Protein AF-A0A397SU07-F1 (afdb_monomer_lite)

Foldseek 3Di:
DDDPDQDADPDADEVVVVVVLLVDDQVVVQVSQWDQDPVVRDIDGHQKYFYAPDPDPDPPDDGPDIAGSVLDDNQWGFWWWWKADPPPRDIDIASQKTARNVCVSVVPFQQRDDVVRIDGDDDDPDPDRPMGTHGIDHQDDDPDPDWDAPRRHQQADDDRTRDDDDDSPD

pLDDT: mean 71.87, std 16.87, range [30.41, 93.38]

Radius of gyration: 17.63 Å; chains: 1; bounding box: 43×36×50 Å

Secondary structure (DSSP, 8-state):
---S-----SS---HHHHHHHHHS-HHHHHHHTEEEETTTTEEEEP-EEEE-SS--SSTTPPPSEEEEGGGEETTEEEEEEEEEETTT--EEEEEEEEEEHHHHHTT--GGGPPTTSEEEPPPTT---S-EEEEEEEEPPPPSSSS---GGG-TT--SSSS----SSTT-

Organism: NCBI:txid658196

Sequence (170 aa):
MAMPNEWRSDDEYTQELFKHYLEKTPQEQIKFFTKHCEECNENCLISSFHLYSQQPKSLDESPTIEIICHLVWNKYYRVFGDWICNNCFKKWPSSYTWIKLQKFIDKVSGKNLKQGDFCMQSYNTCKNSNNRILKYKPLEEAESDTHHKRDLCKKCLHGEICHRTGNYYG

Structure (mmCIF, N/CA/C/O backbone):
data_AF-A0A397SU07-F1
#
_entry.id   AF-A0A397SU07-F1
#
loop_
_atom_site.group_PDB
_atom_site.id
_atom_site.type_symbol
_atom_site.label_atom_id
_atom_site.label_alt_id
_atom_site.label_comp_id
_atom_site.label_asym_id
_atom_site.label_entity_id
_atom_site.label_seq_id
_atom_site.pdbx_PDB_ins_code
_atom_site.Cartn_x
_atom_site.Cartn_y
_atom_site.Cartn_z
_atom_site.occupancy
_atom_site.B_iso_or_equiv
_atom_site.auth_seq_id
_atom_site.auth_comp_id
_atom_site.auth_asym_id
_atom_site.auth_atom_id
_atom_site.pdbx_PDB_model_num
ATOM 1 N N . MET A 1 1 ? -23.425 21.147 6.448 1.00 31.22 1 MET A N 1
ATOM 2 C CA . MET A 1 1 ? -24.082 19.876 6.076 1.00 31.22 1 MET A CA 1
ATOM 3 C C . MET A 1 1 ? -23.094 18.773 6.399 1.00 31.22 1 MET A C 1
ATOM 5 O O . MET A 1 1 ? -21.977 18.841 5.906 1.00 31.22 1 MET A O 1
ATOM 9 N N . ALA A 1 2 ? -23.448 17.887 7.330 1.00 30.41 2 ALA A N 1
ATOM 10 C CA . ALA A 1 2 ? -22.566 16.845 7.852 1.00 30.41 2 ALA A CA 1
ATOM 11 C C . ALA A 1 2 ? -22.339 15.748 6.799 1.00 30.41 2 ALA A C 1
ATOM 13 O O . ALA A 1 2 ? -23.276 15.362 6.100 1.00 30.41 2 ALA A O 1
ATOM 14 N N . MET A 1 3 ? -21.089 15.306 6.656 1.00 35.78 3 MET A N 1
ATOM 15 C CA . MET A 1 3 ? -20.683 14.246 5.732 1.00 35.78 3 MET A CA 1
ATOM 16 C C . MET A 1 3 ? -21.148 12.889 6.280 1.00 35.78 3 MET A C 1
ATOM 18 O O . MET A 1 3 ? -20.862 12.604 7.442 1.00 35.78 3 MET A O 1
ATOM 22 N N . PRO A 1 4 ? -21.855 12.053 5.501 1.00 43.69 4 PRO A N 1
ATOM 23 C CA . PRO A 1 4 ? -22.300 10.763 5.994 1.00 43.69 4 PRO A CA 1
ATOM 24 C C . PRO A 1 4 ? -21.115 9.786 6.019 1.00 43.69 4 PRO A C 1
ATOM 26 O O . PRO A 1 4 ? -20.575 9.417 4.978 1.00 43.69 4 PRO A O 1
ATOM 29 N N . ASN A 1 5 ? -20.768 9.363 7.234 1.00 45.28 5 ASN A N 1
ATOM 30 C CA . ASN A 1 5 ? -20.108 8.098 7.569 1.00 45.28 5 ASN A CA 1
ATOM 31 C C . ASN A 1 5 ? -18.584 7.992 7.374 1.00 45.28 5 ASN A C 1
ATOM 33 O O . ASN A 1 5 ? -18.081 6.922 7.036 1.00 45.28 5 ASN A O 1
ATOM 37 N N . GLU A 1 6 ? -17.819 9.044 7.671 1.00 40.12 6 GLU A N 1
ATOM 38 C CA . GLU A 1 6 ? -16.418 8.846 8.076 1.00 40.12 6 GLU A CA 1
ATOM 39 C C . GLU A 1 6 ? -16.372 8.566 9.581 1.00 40.12 6 GLU A C 1
ATOM 41 O O . GLU A 1 6 ? -16.524 9.469 10.399 1.00 40.12 6 GLU A O 1
ATOM 46 N N . TRP A 1 7 ? -16.187 7.296 9.943 1.00 44.81 7 TRP A N 1
ATOM 47 C CA . TRP A 1 7 ? -16.062 6.861 11.332 1.00 44.81 7 TRP A CA 1
ATOM 48 C C . TRP A 1 7 ? -14.614 6.485 11.639 1.00 44.81 7 TRP A C 1
ATOM 50 O O . TRP A 1 7 ? -14.044 5.572 11.037 1.00 44.81 7 TRP A O 1
ATOM 60 N N . ARG A 1 8 ? -14.009 7.195 12.595 1.00 46.41 8 ARG A N 1
ATOM 61 C CA . ARG A 1 8 ? -12.704 6.838 13.157 1.00 46.41 8 ARG A CA 1
ATOM 62 C C . ARG A 1 8 ? -12.918 5.630 14.067 1.00 46.41 8 ARG A C 1
ATOM 64 O O . ARG A 1 8 ? -13.698 5.710 15.007 1.00 46.41 8 ARG A O 1
ATOM 71 N N . SER A 1 9 ? -12.260 4.508 13.779 1.00 51.47 9 SER A N 1
ATOM 72 C CA . SER A 1 9 ? -12.285 3.383 14.717 1.00 51.47 9 SER A CA 1
ATOM 73 C C . SER A 1 9 ? -11.527 3.771 15.985 1.00 51.47 9 SER A C 1
ATOM 75 O O . SER A 1 9 ? -10.380 4.210 15.896 1.00 51.47 9 SER A O 1
ATOM 77 N N . ASP A 1 10 ? -12.150 3.562 17.144 1.00 54.59 10 ASP A N 1
ATOM 78 C CA . ASP A 1 10 ? -11.486 3.638 18.453 1.00 54.59 10 ASP A CA 1
ATOM 79 C C . ASP A 1 10 ? -10.489 2.488 18.685 1.00 54.59 10 ASP A C 1
ATOM 81 O O . ASP A 1 10 ? -9.735 2.502 19.656 1.00 54.59 10 ASP A O 1
ATOM 85 N N . ASP A 1 11 ? -10.465 1.487 17.796 1.00 61.69 11 ASP A N 1
ATOM 86 C CA . ASP A 1 11 ? -9.567 0.344 17.927 1.00 61.69 11 ASP A CA 1
ATOM 87 C C . ASP A 1 11 ? -8.164 0.719 17.434 1.00 61.69 11 ASP A C 1
ATOM 89 O O . ASP A 1 11 ? -7.973 1.151 16.291 1.00 61.69 11 ASP A O 1
ATOM 93 N N . GLU A 1 12 ? -7.158 0.502 18.281 1.00 62.91 12 GLU A N 1
ATOM 94 C CA . GLU A 1 12 ? -5.759 0.656 17.893 1.00 62.91 12 GLU A CA 1
ATOM 95 C C . GLU A 1 12 ? -5.368 -0.433 16.886 1.00 62.91 12 GLU A C 1
ATOM 97 O O . GLU A 1 12 ? -5.223 -1.607 17.229 1.00 62.91 12 GLU A O 1
ATOM 102 N N . TYR A 1 13 ? -5.134 -0.049 15.631 1.00 66.19 13 TYR A N 1
ATOM 103 C CA . TYR A 1 13 ? -4.500 -0.934 14.658 1.00 66.19 13 TYR A CA 1
ATOM 104 C C . TYR A 1 13 ? -2.989 -0.953 14.906 1.00 66.19 13 TYR A C 1
ATOM 106 O O . TYR A 1 13 ? -2.265 -0.012 14.587 1.00 66.19 13 TYR A O 1
ATOM 114 N N . THR A 1 14 ? -2.497 -2.044 15.488 1.00 70.50 14 THR A N 1
ATOM 115 C CA . THR A 1 14 ? -1.068 -2.253 15.744 1.00 70.50 14 THR A CA 1
ATOM 116 C C . THR A 1 14 ? -0.392 -2.997 14.592 1.00 70.50 14 THR A C 1
ATOM 118 O O . THR A 1 14 ? -1.030 -3.686 13.788 1.00 70.50 14 THR A O 1
ATOM 121 N N . GLN A 1 15 ? 0.942 -2.928 14.531 1.00 69.62 15 GLN A N 1
ATOM 122 C CA . GLN A 1 15 ? 1.720 -3.763 13.607 1.00 69.62 15 GLN A CA 1
ATOM 123 C C . GLN A 1 15 ? 1.512 -5.270 13.853 1.00 69.62 15 GLN A C 1
ATOM 125 O O . GLN A 1 15 ? 1.655 -6.071 12.931 1.00 69.62 15 GLN A O 1
ATOM 130 N N . GLU A 1 16 ? 1.165 -5.680 15.074 1.00 72.94 16 GLU A N 1
ATOM 131 C CA . GLU A 1 16 ? 0.925 -7.084 15.432 1.00 72.94 16 GLU A CA 1
ATOM 132 C C . GLU A 1 16 ? -0.419 -7.591 14.906 1.00 72.94 16 GLU A C 1
ATOM 134 O O . GLU A 1 16 ? -0.470 -8.646 14.272 1.00 72.94 16 GLU A O 1
ATOM 13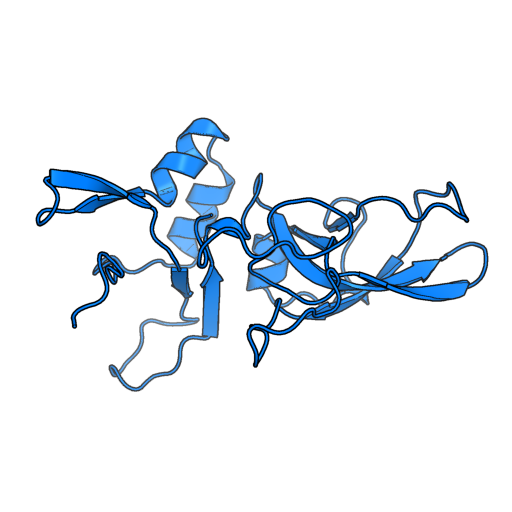9 N N . LEU A 1 17 ? -1.489 -6.798 15.050 1.00 74.06 17 LEU A N 1
ATOM 140 C CA . LEU A 1 17 ? -2.781 -7.078 14.411 1.00 74.06 17 LEU A CA 1
ATOM 141 C C . LEU A 1 17 ? -2.630 -7.232 12.898 1.00 74.06 17 LEU A C 1
ATOM 143 O O . LEU A 1 17 ? -3.301 -8.050 12.265 1.00 74.06 17 LEU A O 1
ATOM 147 N N . PHE A 1 18 ? -1.695 -6.482 12.325 1.00 75.81 18 PHE A N 1
ATOM 148 C CA . PHE A 1 18 ? -1.386 -6.575 10.917 1.00 75.81 18 PHE A CA 1
ATOM 149 C C . PHE A 1 18 ? -0.713 -7.883 10.508 1.00 75.81 18 PHE A C 1
ATOM 151 O O . PHE A 1 18 ? -1.049 -8.450 9.469 1.00 75.81 18 PHE A O 1
ATOM 158 N N . LYS A 1 19 ? 0.201 -8.406 11.330 1.00 76.31 19 LYS A N 1
ATOM 159 C CA . LYS A 1 19 ? 0.790 -9.732 11.097 1.00 76.31 19 LYS A CA 1
ATOM 160 C C . LYS A 1 19 ? -0.300 -10.802 11.065 1.00 76.31 19 LYS A C 1
ATOM 162 O O . LYS A 1 19 ? -0.340 -11.581 10.118 1.00 76.31 19 LYS A O 1
ATOM 167 N N . HIS A 1 20 ? -1.252 -10.748 11.998 1.00 77.81 20 HIS A N 1
ATOM 168 C CA . HIS A 1 20 ? -2.415 -11.637 11.985 1.00 77.81 20 HIS A CA 1
ATOM 16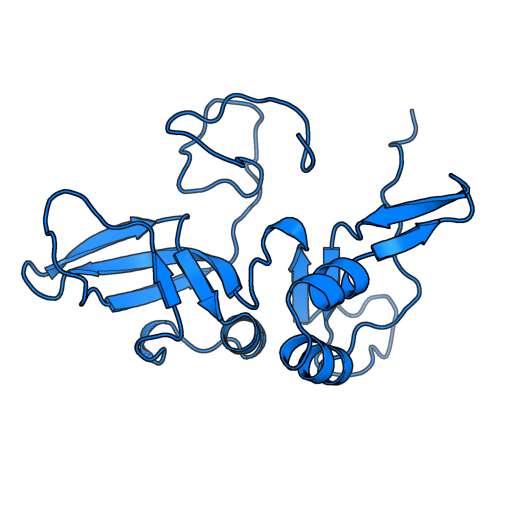9 C C . HIS A 1 20 ? -3.298 -11.447 10.745 1.00 77.81 20 HIS A C 1
ATOM 171 O O . HIS A 1 20 ? -3.757 -12.424 10.158 1.00 77.81 20 HIS A O 1
ATOM 177 N N . TYR A 1 21 ? -3.519 -10.211 10.290 1.00 80.88 21 TYR A N 1
ATOM 178 C CA . TYR A 1 21 ? -4.208 -9.953 9.020 1.00 80.88 21 TYR A CA 1
ATOM 179 C C . TYR A 1 21 ? -3.516 -10.638 7.832 1.00 80.88 21 TYR A C 1
ATOM 181 O O . TYR A 1 21 ? -4.177 -11.223 6.971 1.00 80.88 21 TYR A O 1
ATOM 189 N N . LEU A 1 22 ? -2.182 -10.620 7.792 1.00 76.69 22 LEU A N 1
ATOM 190 C CA . LEU A 1 22 ? -1.406 -11.245 6.722 1.00 76.69 22 LEU A CA 1
ATOM 191 C C . LEU A 1 22 ? -1.465 -12.778 6.743 1.00 76.69 22 LEU A C 1
ATOM 193 O O . LEU A 1 22 ? -1.057 -13.394 5.759 1.00 76.69 22 LEU A O 1
ATOM 197 N N . GLU A 1 23 ? -1.993 -13.405 7.790 1.00 81.50 23 GLU A N 1
ATOM 198 C CA . GLU A 1 23 ? -2.200 -14.858 7.881 1.00 81.50 23 GLU A CA 1
ATOM 199 C C . GLU A 1 23 ? -3.606 -15.277 7.416 1.00 81.50 23 GLU A C 1
ATOM 201 O O . GLU A 1 23 ? -3.799 -16.407 6.973 1.00 81.50 23 GLU A O 1
ATOM 206 N N . LYS A 1 24 ? -4.567 -14.346 7.408 1.00 78.81 24 LYS A N 1
ATOM 207 C CA . LYS A 1 24 ? -5.982 -14.590 7.087 1.00 78.81 24 LYS A CA 1
ATOM 208 C C . LYS A 1 24 ? -6.246 -14.918 5.611 1.00 78.81 24 LYS A C 1
ATOM 210 O O . LYS A 1 24 ? -5.515 -14.487 4.704 1.00 78.81 24 LYS A O 1
ATOM 215 N N . THR A 1 25 ? -7.344 -15.636 5.363 1.00 77.88 25 THR A N 1
ATOM 216 C CA . THR A 1 25 ? -7.908 -15.896 4.025 1.00 77.88 25 THR A CA 1
ATOM 217 C C . THR A 1 25 ? -8.486 -14.616 3.397 1.00 77.88 25 THR A C 1
ATOM 219 O O . THR A 1 25 ? -8.799 -13.668 4.118 1.00 77.88 25 THR A O 1
ATOM 222 N N . PRO A 1 26 ? -8.688 -14.548 2.064 1.00 70.88 26 PRO A N 1
ATOM 223 C CA . PRO A 1 26 ? -9.281 -13.367 1.423 1.00 70.88 26 PRO A CA 1
ATOM 224 C C . PRO A 1 26 ? -10.654 -12.962 1.990 1.00 70.88 26 PRO A C 1
ATOM 226 O O . PRO A 1 26 ? -10.938 -11.777 2.124 1.00 70.88 26 PRO A O 1
ATOM 229 N N . GLN A 1 27 ? -11.492 -13.931 2.374 1.00 70.25 27 GLN A N 1
ATOM 230 C CA . GLN A 1 27 ? -12.807 -13.669 2.976 1.00 70.25 27 GLN A CA 1
ATOM 231 C C . GLN A 1 27 ? -12.686 -13.054 4.380 1.00 70.25 27 GLN A C 1
ATOM 233 O O . GLN A 1 27 ? -13.451 -12.165 4.748 1.00 70.25 27 GLN A O 1
ATOM 238 N N . GLU A 1 28 ? -11.704 -13.492 5.165 1.00 74.38 28 GLU A N 1
ATOM 239 C CA . GLU A 1 28 ? -11.428 -12.961 6.504 1.00 74.38 28 GLU A CA 1
ATOM 240 C C . GLU A 1 28 ? -10.720 -11.599 6.473 1.00 74.38 28 GLU A C 1
ATOM 242 O O . GLU A 1 28 ? -10.868 -10.807 7.402 1.00 74.38 28 GLU A O 1
ATOM 247 N N . GLN A 1 29 ? -9.978 -11.301 5.405 1.00 72.31 29 GLN A N 1
ATOM 248 C CA . GLN A 1 29 ? -9.355 -9.992 5.189 1.00 72.31 29 GLN A CA 1
ATOM 249 C C . GLN A 1 29 ? -10.395 -8.891 4.969 1.00 72.31 29 GLN A C 1
ATOM 251 O O . GLN A 1 29 ? -10.222 -7.792 5.482 1.00 72.31 29 GLN A O 1
ATOM 256 N N . ILE A 1 30 ? -11.498 -9.184 4.273 1.00 68.94 30 ILE A N 1
ATOM 257 C CA . ILE A 1 30 ? -12.604 -8.223 4.104 1.00 68.94 30 ILE A CA 1
ATOM 258 C C . ILE A 1 30 ? -13.200 -7.862 5.471 1.00 68.94 30 ILE A C 1
ATOM 260 O O . ILE A 1 30 ? -13.394 -6.688 5.782 1.00 68.94 30 ILE A O 1
ATOM 264 N N . LYS A 1 31 ? -13.399 -8.867 6.334 1.00 76.69 31 LYS A N 1
ATOM 265 C CA . LYS A 1 31 ? -13.895 -8.661 7.703 1.00 76.69 31 LYS A CA 1
ATOM 266 C C . LYS A 1 31 ? -12.943 -7.827 8.565 1.00 76.69 31 LYS A C 1
ATOM 268 O O . LYS A 1 31 ? -13.403 -7.174 9.487 1.00 76.69 31 LYS A O 1
ATOM 273 N N . PHE A 1 32 ? -11.638 -7.830 8.280 1.00 78.06 32 PHE A N 1
ATOM 274 C CA . PHE A 1 32 ? -10.655 -7.054 9.046 1.00 78.06 32 PHE A CA 1
ATOM 275 C C . PHE A 1 32 ? -10.841 -5.534 8.901 1.00 78.06 32 PHE A C 1
ATOM 277 O O . PHE A 1 32 ? -10.574 -4.799 9.849 1.00 78.06 32 PHE A O 1
ATOM 284 N N . PHE A 1 33 ? -11.316 -5.072 7.740 1.00 77.06 33 PHE A N 1
ATOM 285 C CA . PHE A 1 33 ? -11.595 -3.655 7.475 1.00 77.06 33 PHE A CA 1
ATOM 286 C C . PHE A 1 33 ? -13.069 -3.298 7.659 1.00 77.06 33 PHE A C 1
ATOM 288 O O . PHE A 1 33 ? -13.515 -2.286 7.134 1.00 77.06 33 PHE A O 1
ATOM 295 N N . THR A 1 34 ? -13.841 -4.132 8.351 1.00 79.44 34 THR A N 1
ATOM 296 C CA . THR A 1 34 ? -15.265 -3.895 8.571 1.00 79.44 34 THR A CA 1
ATOM 297 C C . THR A 1 34 ? -15.525 -3.773 10.067 1.00 79.44 34 THR A C 1
ATOM 299 O O . THR A 1 34 ? -15.101 -4.641 10.828 1.00 79.44 34 THR A O 1
ATOM 302 N N . LYS A 1 35 ? -16.231 -2.723 10.490 1.00 81.06 35 LYS A N 1
ATOM 303 C CA . LYS A 1 35 ? -16.658 -2.518 11.879 1.00 81.06 35 LYS A CA 1
ATOM 304 C C . LYS A 1 35 ? -18.163 -2.284 11.923 1.00 81.06 35 LYS A C 1
ATOM 306 O O . LYS A 1 35 ? -18.722 -1.666 11.019 1.00 81.06 35 LYS A O 1
ATOM 311 N N . HIS A 1 36 ? -18.816 -2.788 12.963 1.00 82.12 36 HIS A N 1
ATOM 312 C CA . HIS A 1 36 ? -20.214 -2.460 13.205 1.00 82.12 36 HIS A CA 1
ATOM 313 C C . HIS A 1 36 ? -20.328 -0.983 13.596 1.00 82.12 36 HIS A C 1
ATOM 315 O O . HIS A 1 36 ? -19.597 -0.518 14.469 1.00 82.12 36 HIS A O 1
ATOM 321 N N . CYS A 1 37 ? -21.212 -0.251 12.929 1.00 80.56 37 CYS A N 1
ATOM 322 C CA . CYS A 1 37 ? -21.495 1.147 13.208 1.00 80.56 37 CYS A CA 1
ATOM 323 C C . CYS A 1 37 ? -22.843 1.243 13.923 1.00 80.56 37 CYS A C 1
ATOM 325 O O . CYS A 1 37 ? -23.873 0.856 13.371 1.00 80.56 37 CYS A O 1
ATOM 327 N N . GLU A 1 38 ? -22.830 1.772 15.146 1.00 81.25 38 GLU A N 1
ATOM 3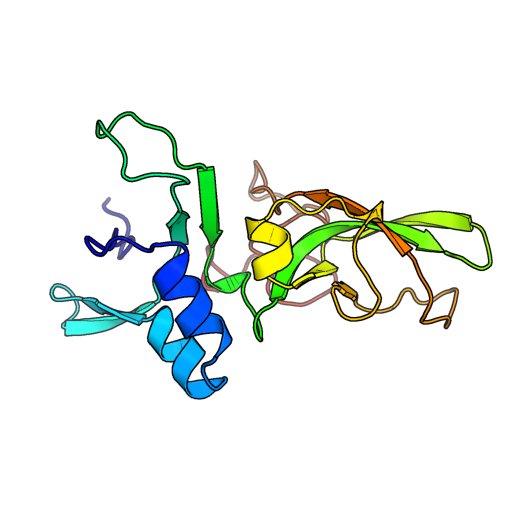28 C CA . GLU A 1 38 ? -24.040 1.908 15.963 1.00 81.25 38 GLU A CA 1
ATOM 329 C C . GLU A 1 38 ? -25.028 2.932 15.381 1.00 81.25 38 GLU A C 1
ATOM 331 O O . GLU A 1 38 ? -26.233 2.784 15.562 1.00 81.25 38 GLU A O 1
ATOM 336 N N . GLU A 1 39 ? -24.550 3.937 14.635 1.00 81.00 39 GLU A N 1
ATOM 337 C CA . GLU A 1 39 ? -25.417 4.961 14.032 1.00 81.00 39 GLU A CA 1
ATOM 338 C C . GLU A 1 39 ? -26.291 4.414 12.905 1.00 81.00 39 GLU A C 1
ATOM 340 O O . GLU A 1 39 ? -27.484 4.711 12.845 1.00 81.00 39 GLU A O 1
ATOM 345 N N . CYS A 1 40 ? -25.709 3.633 11.991 1.00 82.75 40 CYS A N 1
ATOM 346 C CA . CYS A 1 40 ? -26.449 3.062 10.866 1.00 82.75 40 CYS A CA 1
ATOM 347 C C . CYS A 1 40 ? -26.930 1.628 11.125 1.00 82.75 40 CYS A C 1
ATOM 349 O O . CYS A 1 40 ? -27.672 1.092 10.307 1.00 82.75 40 CYS A O 1
ATOM 351 N N . ASN A 1 41 ? -26.548 1.021 12.256 1.00 80.50 41 ASN A N 1
ATOM 352 C CA . ASN A 1 41 ? -26.854 -0.362 12.627 1.00 80.50 41 ASN A CA 1
ATOM 353 C C . ASN A 1 41 ? -26.421 -1.391 11.559 1.00 80.50 41 ASN A C 1
ATOM 355 O O . ASN A 1 41 ? -27.021 -2.456 11.401 1.00 80.50 41 ASN A O 1
ATOM 359 N N . GLU A 1 42 ? -25.355 -1.077 10.823 1.00 83.25 42 GLU A N 1
ATOM 360 C CA . GLU A 1 42 ? -24.793 -1.914 9.767 1.00 83.25 42 GLU A CA 1
ATOM 361 C C . GLU A 1 42 ? -23.287 -2.120 9.960 1.00 83.25 42 GLU A C 1
ATOM 363 O O . GLU A 1 42 ? -22.631 -1.515 10.807 1.00 83.25 42 GLU A O 1
ATOM 368 N N . ASN A 1 43 ? -22.724 -3.033 9.174 1.00 80.94 43 ASN A N 1
ATOM 369 C CA . ASN A 1 43 ? -21.288 -3.248 9.098 1.00 80.94 43 ASN A CA 1
ATOM 370 C C . ASN A 1 43 ? -20.688 -2.292 8.060 1.00 80.94 43 ASN A C 1
ATOM 372 O O . ASN A 1 43 ? -20.874 -2.484 6.859 1.00 80.94 43 ASN A O 1
ATOM 376 N N . CYS A 1 44 ? -19.953 -1.283 8.520 1.00 77.44 44 CYS A N 1
ATOM 377 C CA . CYS A 1 44 ? -19.306 -0.295 7.667 1.00 77.44 44 CYS A CA 1
ATOM 378 C C . CYS A 1 44 ? -17.856 -0.670 7.371 1.00 77.44 44 CYS A C 1
ATOM 380 O O . CYS A 1 44 ? -17.129 -1.178 8.227 1.00 77.44 44 CYS A O 1
ATOM 382 N N . LEU A 1 45 ? -17.421 -0.369 6.149 1.00 74.12 45 LEU A N 1
ATOM 383 C CA . LEU A 1 45 ? -16.015 -0.439 5.777 1.00 74.12 45 LEU A CA 1
ATOM 384 C C . LEU A 1 45 ? -15.261 0.737 6.397 1.00 74.12 45 LEU A C 1
ATOM 386 O O . LEU A 1 45 ? -15.661 1.891 6.265 1.00 74.12 45 LEU A O 1
ATOM 390 N N . ILE A 1 46 ? -14.138 0.433 7.029 1.00 76.62 46 ILE A N 1
ATOM 391 C CA . ILE A 1 46 ? -13.181 1.424 7.500 1.00 76.62 46 ILE A CA 1
ATOM 392 C C . ILE A 1 46 ? -12.511 2.037 6.273 1.00 76.62 46 ILE A C 1
ATOM 394 O O . ILE A 1 46 ? -11.979 1.317 5.426 1.00 76.62 46 ILE A O 1
ATOM 398 N N . SER A 1 47 ? -12.525 3.365 6.186 1.00 73.69 47 SER A N 1
ATOM 399 C CA . SER A 1 47 ? -11.931 4.125 5.086 1.00 73.69 47 SER A CA 1
ATOM 400 C C . SER A 1 47 ? -10.405 4.025 5.103 1.00 73.69 47 SER A C 1
ATOM 402 O O . SER A 1 47 ? -9.780 3.585 4.133 1.00 73.69 47 SER A O 1
ATOM 404 N N . SER A 1 48 ? -9.820 4.369 6.245 1.00 80.12 48 SER A N 1
ATOM 405 C CA . SER A 1 48 ? -8.401 4.307 6.553 1.00 80.12 48 SER A CA 1
ATOM 406 C C . SER A 1 48 ? -8.169 4.085 8.044 1.00 80.12 48 SER A C 1
ATOM 408 O O . SER A 1 48 ? -9.067 4.235 8.873 1.00 80.12 48 SER A O 1
ATOM 410 N N . PHE A 1 49 ? -6.940 3.724 8.392 1.00 79.06 49 PHE A N 1
ATOM 411 C CA . PHE A 1 49 ? -6.477 3.719 9.773 1.00 79.06 49 PHE A CA 1
ATOM 412 C C . PHE A 1 49 ? -5.010 4.128 9.854 1.00 79.06 49 PHE A C 1
ATOM 414 O O . PHE A 1 49 ? -4.223 3.971 8.914 1.00 79.06 49 PHE A O 1
ATOM 421 N N . HIS A 1 50 ? -4.642 4.646 11.018 1.00 82.19 50 HIS A N 1
ATOM 422 C CA . HIS A 1 50 ? -3.297 5.097 11.324 1.00 82.19 50 HIS A CA 1
ATOM 423 C C . HIS A 1 50 ? -2.500 4.000 12.022 1.00 82.19 50 HIS A C 1
ATOM 425 O O . HIS A 1 50 ? -2.965 3.402 12.987 1.00 82.19 50 HIS A O 1
ATOM 431 N N . LEU A 1 51 ? -1.278 3.766 11.549 1.00 80.25 51 LEU A N 1
ATOM 432 C CA . LEU A 1 51 ? -0.304 2.908 12.208 1.00 80.25 51 LEU A CA 1
ATOM 433 C C . LEU A 1 51 ? 0.793 3.771 12.832 1.00 80.25 51 LEU A C 1
ATOM 435 O O . LEU A 1 51 ? 1.431 4.596 12.164 1.00 80.25 51 LEU A O 1
ATOM 439 N N . TYR A 1 52 ? 1.055 3.515 14.106 1.00 78.06 52 TYR A N 1
ATOM 440 C CA . TYR A 1 52 ? 2.138 4.128 14.858 1.00 78.06 52 TYR A CA 1
ATOM 441 C C . TYR A 1 52 ? 3.290 3.133 15.025 1.00 78.06 52 TYR A C 1
ATOM 443 O O . TYR A 1 52 ? 3.086 1.919 15.078 1.00 78.06 52 TYR A O 1
ATOM 451 N N . SER A 1 53 ? 4.522 3.636 15.062 1.00 71.62 53 SER A N 1
ATOM 452 C CA . SER A 1 53 ? 5.707 2.818 15.340 1.00 71.62 53 SER A CA 1
ATOM 453 C C . SER A 1 53 ? 5.791 2.404 16.813 1.00 71.62 53 SER A C 1
ATOM 455 O O . SER A 1 53 ? 6.365 1.362 17.123 1.00 71.62 53 SER A O 1
ATOM 457 N N . GLN A 1 54 ? 5.213 3.209 17.705 1.00 70.44 54 GLN A N 1
ATOM 458 C CA . GLN A 1 54 ? 5.068 2.983 19.143 1.00 70.44 54 GLN A CA 1
ATOM 459 C C . GLN A 1 54 ? 3.703 3.519 19.585 1.00 70.44 54 GLN A C 1
ATOM 461 O O . GLN A 1 54 ? 3.106 4.310 18.857 1.00 70.44 54 GLN A O 1
ATOM 466 N N . GLN A 1 55 ? 3.201 3.108 20.753 1.00 68.38 55 GLN A N 1
ATOM 467 C CA . GLN A 1 55 ? 1.982 3.717 21.293 1.00 68.38 55 GLN A CA 1
ATOM 468 C C . GLN A 1 55 ? 2.184 5.232 21.440 1.00 68.38 55 GLN A C 1
ATOM 470 O O . GLN A 1 55 ? 3.168 5.641 22.072 1.00 68.38 55 GLN A O 1
ATOM 475 N N . PRO A 1 56 ? 1.301 6.053 20.842 1.00 70.25 56 PRO A N 1
ATOM 476 C CA . PRO A 1 56 ? 1.462 7.493 20.862 1.00 70.25 56 PRO A CA 1
ATOM 477 C C . PRO A 1 56 ? 1.361 8.001 22.300 1.00 70.25 56 PRO A C 1
ATOM 479 O O . PRO A 1 56 ? 0.460 7.625 23.049 1.00 70.25 56 PRO A O 1
ATOM 482 N N . LYS A 1 57 ? 2.298 8.860 22.704 1.00 75.12 57 LYS A N 1
ATOM 483 C CA . LYS A 1 57 ? 2.325 9.414 24.072 1.00 75.12 57 LYS A CA 1
ATOM 484 C C . LYS A 1 57 ? 1.377 10.599 24.241 1.00 75.12 57 LYS A C 1
ATOM 486 O O . LYS A 1 57 ? 1.085 10.996 25.367 1.00 75.12 57 LYS A O 1
ATOM 491 N N . SER A 1 58 ? 0.919 11.172 23.133 1.00 74.56 58 SER A N 1
ATOM 492 C CA . SER A 1 58 ? -0.068 12.245 23.081 1.00 74.56 58 SER A CA 1
ATOM 493 C C . SER A 1 58 ? -0.913 12.138 21.810 1.00 74.56 58 SER A C 1
ATOM 495 O O . SER A 1 58 ? -0.509 11.519 20.827 1.00 74.56 58 SER A O 1
ATOM 497 N N . LEU A 1 59 ? -2.085 12.778 21.816 1.00 68.19 59 LEU A N 1
ATOM 498 C CA . LEU A 1 59 ? -2.978 12.842 20.651 1.00 68.19 59 LEU A CA 1
ATOM 499 C C . LEU A 1 59 ? -2.394 13.646 19.474 1.00 68.19 59 LEU A C 1
ATOM 501 O O . LEU A 1 59 ? -2.852 13.479 18.347 1.00 68.19 59 LEU A O 1
ATOM 505 N N . ASP A 1 60 ? -1.383 14.480 19.732 1.00 72.56 60 ASP A N 1
ATOM 506 C CA . ASP A 1 60 ? -0.700 15.301 18.724 1.00 72.56 60 ASP A CA 1
ATOM 507 C C . ASP A 1 60 ? 0.432 14.549 18.006 1.00 72.56 60 ASP A C 1
ATOM 509 O O . ASP A 1 60 ? 1.042 15.072 17.070 1.00 72.56 60 ASP A O 1
ATOM 513 N N . GLU A 1 61 ? 0.755 13.327 18.442 1.00 74.69 61 GLU A N 1
ATOM 514 C CA . GLU A 1 61 ? 1.784 12.526 17.795 1.00 74.69 61 GLU A CA 1
ATOM 515 C C . GLU A 1 61 ? 1.305 12.090 16.404 1.00 74.69 61 GLU A C 1
ATOM 517 O O . GLU A 1 61 ? 0.273 11.437 16.237 1.00 74.69 61 GLU A O 1
ATOM 522 N N . SER A 1 62 ? 2.056 12.479 15.374 1.00 73.94 62 SER A N 1
ATOM 523 C CA . SER A 1 62 ? 1.711 12.155 13.993 1.00 73.94 62 SER A CA 1
ATOM 524 C C . SER A 1 62 ? 1.898 10.657 13.714 1.00 73.94 62 SER A C 1
ATOM 526 O O . SER A 1 62 ? 2.935 10.095 14.088 1.00 73.94 62 SER A O 1
ATOM 528 N N . PRO A 1 63 ? 0.962 10.005 13.007 1.00 75.50 63 PRO A N 1
ATOM 529 C CA . PRO A 1 63 ? 1.079 8.593 12.679 1.00 75.50 63 PRO A CA 1
ATOM 530 C C . PRO A 1 63 ? 2.259 8.326 11.743 1.00 75.50 63 PRO A C 1
ATOM 532 O O . PRO A 1 63 ? 2.624 9.144 10.899 1.00 75.50 63 PRO A O 1
ATOM 535 N N . THR A 1 64 ? 2.861 7.141 11.862 1.00 82.25 64 THR A N 1
ATOM 536 C CA . THR A 1 64 ? 4.004 6.757 11.016 1.00 82.25 64 THR A CA 1
ATOM 537 C C . THR A 1 64 ? 3.580 6.497 9.574 1.00 82.25 64 THR A C 1
ATOM 539 O O . THR A 1 64 ? 4.374 6.708 8.645 1.00 82.25 64 THR A O 1
ATOM 542 N N . ILE A 1 65 ? 2.359 5.985 9.401 1.00 84.50 65 ILE A N 1
ATOM 543 C CA . ILE A 1 65 ? 1.745 5.694 8.111 1.00 84.50 65 ILE A CA 1
ATOM 544 C C . ILE A 1 65 ? 0.220 5.613 8.253 1.00 84.50 65 ILE A C 1
ATOM 546 O O . ILE A 1 65 ? -0.292 5.102 9.246 1.00 84.50 65 ILE A O 1
ATOM 550 N N . GLU A 1 66 ? -0.498 6.093 7.245 1.00 85.25 66 GLU A N 1
ATOM 551 C CA . GLU A 1 66 ? -1.931 5.856 7.073 1.00 85.25 66 GLU A CA 1
ATOM 552 C C . GLU A 1 66 ? -2.125 4.754 6.025 1.00 85.25 66 GLU A C 1
ATOM 554 O O . GLU A 1 66 ? -1.573 4.826 4.919 1.00 85.25 66 GLU A O 1
ATOM 559 N N . ILE A 1 67 ? -2.892 3.721 6.369 1.00 85.56 67 ILE A N 1
ATOM 560 C CA . ILE A 1 67 ? -3.290 2.667 5.437 1.00 85.56 67 ILE A CA 1
ATOM 561 C C . ILE A 1 67 ? -4.708 2.950 4.991 1.00 85.56 67 ILE A C 1
ATOM 563 O O . ILE A 1 67 ? -5.615 2.983 5.818 1.00 85.56 67 ILE A O 1
ATOM 567 N N . ILE A 1 68 ? -4.901 3.115 3.681 1.00 83.31 68 ILE A N 1
ATOM 568 C CA . ILE A 1 68 ? -6.234 3.363 3.144 1.00 83.31 68 ILE A CA 1
ATOM 569 C C . ILE A 1 68 ? -6.797 2.088 2.528 1.00 83.31 68 ILE A C 1
ATOM 571 O O . ILE A 1 68 ? -6.219 1.520 1.599 1.00 83.31 68 ILE A O 1
ATOM 575 N N . CYS A 1 69 ? -7.915 1.622 3.076 1.00 79.50 69 CYS A N 1
ATOM 576 C CA . CYS A 1 69 ? -8.347 0.234 2.978 1.00 79.50 69 CYS A CA 1
ATOM 577 C C . CYS A 1 69 ? -8.642 -0.209 1.545 1.00 79.50 69 CYS A C 1
ATOM 579 O O . CYS A 1 69 ? -8.215 -1.291 1.158 1.00 79.50 69 CYS A O 1
ATOM 581 N N . HIS A 1 70 ? -9.273 0.614 0.699 1.00 76.25 70 HIS A N 1
ATOM 582 C CA . HIS A 1 70 ? -9.538 0.180 -0.685 1.00 76.25 70 HIS A CA 1
ATOM 583 C C . HIS A 1 70 ? -8.299 0.103 -1.577 1.00 76.25 70 HIS A C 1
ATOM 585 O O . HIS A 1 70 ? -8.362 -0.450 -2.674 1.00 76.25 70 HIS A O 1
ATOM 591 N N . LEU A 1 71 ? -7.167 0.672 -1.150 1.00 82.81 71 LEU A N 1
ATOM 592 C CA . LEU A 1 71 ? -5.896 0.462 -1.842 1.00 82.81 71 LEU A CA 1
ATOM 593 C C . LEU A 1 71 ? -5.260 -0.877 -1.469 1.00 82.81 71 LEU A C 1
ATOM 595 O O . LEU A 1 71 ? -4.234 -1.238 -2.047 1.00 82.81 71 LEU A O 1
ATOM 599 N N . VAL A 1 72 ? -5.837 -1.604 -0.511 1.00 83.75 72 VAL A N 1
ATOM 600 C CA . VAL A 1 72 ? -5.408 -2.940 -0.127 1.00 83.75 72 VAL A CA 1
ATOM 601 C C . VAL A 1 72 ? -6.145 -3.978 -0.971 1.00 83.75 72 VAL A C 1
ATOM 603 O O . VAL A 1 72 ? -7.369 -4.046 -0.982 1.00 83.75 72 VAL A O 1
ATOM 606 N N . TRP A 1 73 ? -5.393 -4.845 -1.643 1.00 82.00 73 TRP A N 1
ATOM 607 C CA . TRP A 1 73 ? -5.930 -5.997 -2.364 1.00 82.00 73 TRP A CA 1
ATOM 608 C C . TRP A 1 73 ? -5.020 -7.207 -2.177 1.00 82.00 73 TRP A C 1
ATOM 610 O O . TRP A 1 73 ? -3.834 -7.150 -2.494 1.00 82.00 73 TRP A O 1
ATOM 620 N N . ASN A 1 74 ? -5.562 -8.314 -1.661 1.00 82.50 74 ASN A N 1
ATOM 621 C CA . ASN A 1 74 ? -4.850 -9.588 -1.496 1.00 82.50 74 ASN A CA 1
ATOM 622 C C . ASN A 1 74 ? -3.464 -9.452 -0.822 1.00 82.50 74 ASN A C 1
ATOM 624 O O . ASN A 1 74 ? -2.466 -9.980 -1.309 1.00 82.50 74 ASN A O 1
ATOM 628 N N . LYS A 1 75 ? -3.388 -8.711 0.293 1.00 86.44 75 LYS A N 1
ATOM 629 C CA . LYS A 1 75 ? -2.132 -8.395 1.017 1.00 86.44 75 LYS A CA 1
ATOM 630 C C . LYS A 1 75 ? -1.128 -7.529 0.232 1.00 86.44 75 LYS A C 1
ATOM 632 O O . LYS A 1 75 ? 0.026 -7.405 0.646 1.00 86.44 75 LYS A O 1
ATOM 637 N N . TYR A 1 76 ? -1.547 -6.897 -0.860 1.00 88.88 76 TYR A N 1
ATOM 638 C CA . TYR A 1 76 ? -0.804 -5.847 -1.554 1.00 88.88 76 TYR A CA 1
ATOM 639 C C . TYR A 1 76 ? -1.442 -4.485 -1.306 1.00 88.88 76 TYR A C 1
ATOM 641 O O . TYR A 1 76 ? -2.637 -4.388 -1.057 1.00 88.88 76 TYR A O 1
ATOM 649 N N . TYR A 1 77 ? -0.631 -3.441 -1.400 1.00 89.88 77 TYR A N 1
ATOM 650 C CA . TYR A 1 77 ? -1.027 -2.047 -1.342 1.00 89.88 77 TYR A CA 1
ATOM 651 C C . TYR A 1 77 ? -0.734 -1.371 -2.673 1.00 89.88 77 TYR A C 1
ATOM 653 O O . TYR A 1 77 ? 0.362 -1.527 -3.225 1.00 89.88 77 TYR A O 1
ATOM 661 N N . ARG A 1 78 ? -1.701 -0.615 -3.186 1.00 88.69 78 ARG A N 1
ATOM 662 C CA . ARG A 1 78 ? -1.555 0.140 -4.428 1.00 88.69 78 ARG A CA 1
ATOM 663 C C . ARG A 1 78 ? -0.748 1.416 -4.195 1.00 88.69 78 ARG A C 1
ATOM 665 O O . ARG A 1 78 ? -1.043 2.201 -3.298 1.00 88.69 78 ARG A O 1
ATOM 672 N N . VAL A 1 79 ? 0.261 1.637 -5.029 1.00 87.88 79 VAL A N 1
ATOM 673 C CA . VAL A 1 79 ? 1.206 2.757 -4.925 1.00 87.88 79 VAL A CA 1
ATOM 674 C C . VAL A 1 79 ? 1.530 3.338 -6.298 1.00 87.88 79 VAL A C 1
ATOM 676 O O . VAL A 1 79 ? 1.262 2.731 -7.337 1.00 87.88 79 VAL A O 1
ATOM 679 N N . PHE A 1 80 ? 2.183 4.496 -6.298 1.00 86.56 80 PHE A N 1
ATOM 680 C CA . PHE A 1 80 ? 2.894 4.997 -7.464 1.00 86.56 80 PHE A CA 1
ATOM 681 C C . PHE A 1 80 ? 4.308 4.419 -7.499 1.00 86.56 80 PHE A C 1
ATOM 683 O O . PHE A 1 80 ? 5.054 4.571 -6.534 1.00 86.56 80 PHE A O 1
ATOM 690 N N . GLY A 1 81 ? 4.691 3.768 -8.594 1.00 88.06 81 GLY A N 1
ATOM 691 C CA . GLY A 1 81 ? 6.013 3.175 -8.788 1.00 88.06 81 GLY A CA 1
ATOM 692 C C . GLY A 1 81 ? 6.737 3.757 -9.996 1.00 88.06 81 GLY A C 1
ATOM 693 O O . GLY A 1 81 ? 6.133 3.956 -11.046 1.00 88.06 81 GLY A O 1
ATOM 694 N N . ASP A 1 82 ? 8.044 3.965 -9.863 1.00 89.31 82 ASP A N 1
ATOM 695 C CA . ASP A 1 82 ? 8.938 4.237 -10.985 1.00 89.31 82 ASP A CA 1
ATOM 696 C C . ASP A 1 82 ? 9.660 2.962 -11.388 1.00 89.31 82 ASP A C 1
ATOM 698 O O . ASP A 1 82 ? 10.338 2.323 -10.578 1.00 89.31 82 ASP A O 1
ATOM 702 N N . TRP A 1 83 ? 9.550 2.620 -12.661 1.00 87.38 83 TRP A N 1
ATOM 703 C CA . TRP A 1 83 ? 10.009 1.363 -13.218 1.00 87.38 83 TRP A CA 1
ATOM 704 C C . TRP A 1 83 ? 11.134 1.561 -14.217 1.00 87.38 83 TRP A C 1
ATOM 706 O O . TRP A 1 83 ? 11.305 2.635 -14.795 1.00 87.38 83 TRP A O 1
ATOM 716 N N . ILE A 1 84 ? 11.889 0.490 -14.437 1.00 87.69 84 ILE A N 1
ATOM 717 C CA . ILE A 1 84 ? 12.853 0.367 -15.520 1.00 87.69 84 ILE A CA 1
ATOM 718 C C . ILE A 1 84 ? 12.707 -0.993 -16.201 1.00 87.69 84 ILE A C 1
ATOM 720 O O . ILE A 1 84 ? 12.550 -2.032 -15.550 1.00 87.69 84 ILE A O 1
ATOM 724 N N . CYS A 1 85 ? 12.770 -0.987 -17.531 1.00 84.75 85 CYS A N 1
ATOM 725 C CA . CYS A 1 85 ? 12.765 -2.209 -18.319 1.00 84.75 85 CYS A CA 1
ATOM 726 C C . CYS A 1 85 ? 14.165 -2.804 -18.273 1.00 84.75 85 CYS A C 1
ATOM 728 O O . CYS A 1 85 ? 15.123 -2.128 -18.634 1.00 84.75 85 CYS A O 1
ATOM 730 N N . ASN A 1 86 ? 14.295 -4.075 -17.905 1.00 82.75 86 ASN A N 1
ATOM 731 C CA . ASN A 1 86 ? 15.607 -4.724 -17.911 1.00 82.75 86 ASN A CA 1
ATOM 732 C C . ASN A 1 86 ? 16.158 -4.979 -19.323 1.00 82.75 86 ASN A C 1
ATOM 734 O O . ASN A 1 86 ? 17.346 -5.238 -19.455 1.00 82.75 86 ASN A O 1
ATOM 738 N N . ASN A 1 87 ? 15.319 -4.921 -20.365 1.00 83.00 87 ASN A N 1
ATOM 739 C CA . ASN A 1 87 ? 15.757 -5.157 -21.742 1.00 83.00 87 ASN A CA 1
ATOM 740 C C . ASN A 1 87 ? 16.213 -3.863 -22.433 1.00 83.00 87 ASN A C 1
ATOM 742 O O . ASN A 1 87 ? 17.335 -3.762 -22.908 1.00 83.00 87 ASN A O 1
ATOM 746 N N . CYS A 1 88 ? 15.339 -2.852 -22.482 1.00 85.44 88 CYS A N 1
ATOM 747 C CA . CYS A 1 88 ? 15.613 -1.604 -23.203 1.00 85.44 88 CYS A CA 1
ATOM 748 C C . CYS A 1 88 ? 15.998 -0.428 -22.294 1.00 85.44 88 CYS A C 1
ATOM 750 O O . CYS A 1 88 ? 16.166 0.683 -22.789 1.00 85.44 88 CYS A O 1
ATOM 752 N N . PHE A 1 89 ? 16.080 -0.641 -20.974 1.00 85.94 89 PHE A N 1
ATOM 753 C CA . PHE A 1 89 ? 16.445 0.362 -19.961 1.00 85.94 89 PHE A CA 1
ATOM 754 C C . PHE A 1 89 ? 15.573 1.626 -19.927 1.00 85.94 89 PHE A C 1
ATOM 756 O O . PHE A 1 89 ? 15.869 2.574 -19.197 1.00 85.94 89 PHE A O 1
ATOM 763 N N . LYS A 1 90 ? 14.455 1.637 -20.663 1.00 85.44 90 LYS A N 1
ATOM 764 C CA . LYS A 1 90 ? 13.464 2.711 -20.602 1.00 85.44 90 LYS A CA 1
ATOM 765 C C . LYS A 1 90 ? 12.842 2.751 -19.215 1.00 85.44 90 LYS A C 1
ATOM 767 O O . LYS A 1 90 ? 12.515 1.707 -18.650 1.00 85.44 90 LYS A O 1
ATOM 772 N N . LYS A 1 91 ? 12.677 3.964 -18.694 1.00 88.12 91 LYS A N 1
ATOM 773 C CA . LYS A 1 91 ? 12.017 4.227 -17.416 1.00 88.12 91 LYS A CA 1
ATOM 774 C C . LYS A 1 91 ? 10.586 4.685 -17.656 1.00 88.12 91 LYS A C 1
ATOM 776 O O . LYS A 1 91 ? 10.349 5.421 -18.613 1.00 88.12 91 LYS A O 1
ATOM 781 N N . TRP A 1 92 ? 9.661 4.281 -16.795 1.00 82.62 92 TRP A N 1
ATOM 782 C CA . TRP A 1 92 ? 8.291 4.794 -16.817 1.00 82.62 92 TRP A CA 1
ATOM 783 C C . TRP A 1 92 ? 7.682 4.829 -15.409 1.00 82.62 92 TRP A C 1
ATOM 785 O O . TRP A 1 92 ? 7.996 3.968 -14.586 1.00 82.62 92 TRP A O 1
ATOM 795 N N . PRO A 1 93 ? 6.808 5.803 -15.133 1.00 82.62 93 PRO A N 1
ATOM 796 C CA . PRO A 1 93 ? 5.973 5.817 -13.936 1.00 82.62 93 PRO A CA 1
ATOM 797 C C . PRO A 1 93 ? 4.719 4.931 -14.079 1.00 82.62 93 PRO A C 1
ATOM 799 O O . PRO A 1 93 ? 4.258 4.692 -15.194 1.00 82.62 93 PRO A O 1
ATOM 802 N N . SER A 1 94 ? 4.132 4.475 -12.964 1.00 79.62 94 SER A N 1
ATOM 803 C CA . SER A 1 94 ? 2.845 3.748 -12.932 1.00 79.62 94 SER A CA 1
ATOM 804 C C . SER A 1 94 ? 2.139 3.805 -11.561 1.00 79.62 94 SER A C 1
ATOM 806 O O . SER A 1 94 ? 2.713 3.346 -10.570 1.00 79.62 94 SER A O 1
ATOM 808 N N . SER A 1 95 ? 0.869 4.251 -11.486 1.00 74.62 95 SER A N 1
ATOM 809 C CA . SER A 1 95 ? -0.001 4.063 -10.285 1.00 74.62 95 SER A CA 1
ATOM 810 C C . SER A 1 95 ? -0.655 2.691 -10.183 1.00 74.62 95 SER A C 1
ATOM 812 O O . SER A 1 95 ? -1.373 2.403 -9.221 1.00 74.62 95 SER A O 1
ATOM 814 N N . TYR A 1 96 ? -0.471 1.840 -11.184 1.00 77.31 96 TYR A N 1
ATOM 815 C CA . TYR A 1 96 ? -0.950 0.462 -11.153 1.00 77.31 96 TYR A CA 1
ATOM 816 C C . TYR A 1 96 ? 0.173 -0.463 -10.698 1.00 77.31 96 TYR A C 1
ATOM 818 O O . TYR A 1 96 ? 0.410 -1.522 -11.280 1.00 77.31 96 TYR A O 1
ATOM 826 N N . THR A 1 97 ? 0.869 -0.021 -9.650 1.00 86.12 97 THR A N 1
ATOM 827 C CA . THR A 1 97 ? 1.908 -0.766 -8.953 1.00 86.12 97 THR A CA 1
ATOM 828 C C . THR A 1 97 ? 1.340 -1.262 -7.633 1.00 86.12 97 THR A C 1
ATOM 830 O O . THR A 1 97 ? 0.794 -0.488 -6.852 1.00 86.12 97 THR A O 1
ATOM 833 N N . TRP A 1 98 ? 1.491 -2.551 -7.375 1.00 90.31 98 TRP A N 1
ATOM 834 C CA . TRP A 1 98 ? 1.059 -3.202 -6.148 1.00 90.31 98 TRP A CA 1
ATOM 835 C C . TRP A 1 98 ? 2.294 -3.696 -5.413 1.00 90.31 98 TRP A C 1
ATOM 837 O O . TRP A 1 98 ? 3.067 -4.460 -5.983 1.00 90.31 98 TRP A O 1
ATOM 847 N N . ILE A 1 99 ? 2.491 -3.269 -4.169 1.00 92.88 99 ILE A N 1
ATOM 848 C CA . ILE A 1 99 ? 3.605 -3.696 -3.307 1.00 92.88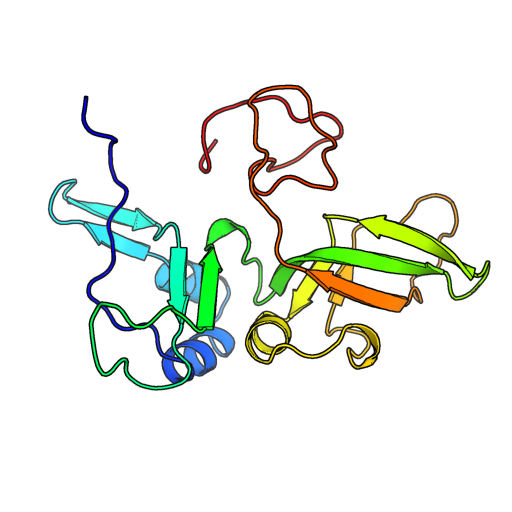 99 ILE A CA 1
ATOM 849 C C . ILE A 1 99 ? 3.039 -4.532 -2.177 1.00 92.88 99 ILE A C 1
ATOM 851 O O . ILE A 1 99 ? 2.000 -4.174 -1.633 1.00 92.88 99 ILE A O 1
ATOM 855 N N . LYS A 1 100 ? 3.702 -5.625 -1.787 1.00 92.44 100 LYS A N 1
ATOM 856 C CA . LYS A 1 100 ? 3.313 -6.370 -0.586 1.00 92.44 100 LYS A CA 1
ATOM 857 C C . LYS A 1 100 ? 3.166 -5.397 0.569 1.00 92.44 100 LYS A C 1
ATOM 859 O O . LYS A 1 100 ? 4.084 -4.653 0.901 1.00 92.44 100 LYS A O 1
ATOM 864 N N . LEU A 1 101 ? 2.010 -5.433 1.194 1.00 90.62 101 LEU A N 1
ATOM 865 C CA . LEU A 1 101 ? 1.594 -4.427 2.148 1.00 90.62 101 LEU A CA 1
ATOM 866 C C . LEU A 1 101 ? 2.514 -4.387 3.384 1.00 90.62 101 LEU A C 1
ATOM 868 O O . LEU A 1 101 ? 2.853 -3.307 3.854 1.00 90.62 101 LEU A O 1
ATOM 872 N N . GLN A 1 102 ? 3.055 -5.536 3.805 1.00 89.06 102 GLN A N 1
ATOM 873 C CA . GLN A 1 102 ? 4.129 -5.591 4.806 1.00 89.06 102 GLN A CA 1
ATOM 874 C C . GLN A 1 102 ? 5.376 -4.799 4.375 1.00 89.06 102 GLN A C 1
ATOM 876 O O . GLN A 1 102 ? 5.907 -4.013 5.145 1.00 89.06 102 GLN A O 1
ATOM 881 N N . LYS A 1 103 ? 5.827 -4.952 3.121 1.00 93.38 103 LYS A N 1
ATOM 882 C CA . LYS A 1 103 ? 6.999 -4.231 2.590 1.00 93.38 103 LYS A CA 1
ATOM 883 C C . LYS A 1 103 ? 6.756 -2.727 2.506 1.00 93.38 103 LYS A C 1
ATOM 885 O O . LYS A 1 103 ? 7.685 -1.949 2.715 1.00 93.38 103 LYS A O 1
ATOM 890 N N . PHE A 1 104 ? 5.517 -2.334 2.217 1.00 92.19 104 PHE A N 1
ATOM 891 C CA . PHE A 1 104 ? 5.087 -0.942 2.244 1.00 92.19 104 PHE A CA 1
ATOM 892 C C . PHE A 1 104 ? 5.179 -0.351 3.660 1.00 92.19 104 PHE A C 1
ATOM 894 O O . PHE A 1 104 ? 5.809 0.693 3.825 1.00 92.19 104 PHE A O 1
ATOM 901 N N . ILE A 1 105 ? 4.643 -1.045 4.669 1.00 88.69 105 ILE A N 1
ATOM 902 C CA . ILE A 1 105 ? 4.704 -0.631 6.084 1.00 88.69 105 ILE A CA 1
ATOM 903 C C . ILE A 1 105 ? 6.148 -0.562 6.588 1.00 88.69 105 ILE A C 1
ATOM 905 O O . ILE A 1 105 ? 6.535 0.429 7.202 1.00 88.69 105 ILE A O 1
ATOM 909 N N . ASP A 1 106 ? 6.967 -1.556 6.241 1.00 88.50 106 ASP A N 1
ATOM 910 C CA . ASP A 1 106 ? 8.394 -1.621 6.586 1.00 88.50 106 ASP A CA 1
ATOM 911 C C . ASP A 1 106 ? 9.249 -0.588 5.821 1.00 88.50 106 ASP A C 1
ATOM 913 O O . ASP A 1 106 ? 10.468 -0.541 5.988 1.00 88.50 106 ASP A O 1
ATOM 917 N N . LYS A 1 107 ? 8.635 0.221 4.942 1.00 89.88 107 LYS A N 1
ATOM 918 C CA . LYS A 1 107 ? 9.293 1.237 4.102 1.00 89.88 107 LYS A CA 1
ATOM 919 C C . LYS A 1 107 ? 10.482 0.672 3.306 1.00 89.88 107 LYS A C 1
ATOM 921 O O . LYS A 1 107 ? 11.493 1.346 3.102 1.00 89.88 107 LYS A O 1
ATOM 926 N N . VAL A 1 108 ? 10.368 -0.571 2.826 1.00 92.44 108 VAL A N 1
ATOM 927 C CA . VAL A 1 108 ? 11.430 -1.231 2.053 1.00 92.44 108 VAL A CA 1
ATOM 928 C C . VAL A 1 108 ? 11.637 -0.507 0.726 1.00 92.44 108 VAL A C 1
ATOM 930 O O . VAL A 1 108 ? 10.739 -0.423 -0.097 1.00 92.44 108 VAL A O 1
ATOM 933 N N . SER A 1 109 ? 12.848 -0.015 0.470 1.00 92.81 109 SER A N 1
ATOM 934 C CA . SER A 1 109 ? 13.159 0.663 -0.795 1.00 92.81 109 SER A CA 1
ATOM 935 C C . SER A 1 109 ? 12.832 -0.204 -2.015 1.00 92.81 109 SER A C 1
ATOM 937 O O . SER A 1 109 ? 13.139 -1.397 -2.027 1.00 92.81 109 SER A O 1
ATOM 939 N N . GLY A 1 110 ? 12.301 0.412 -3.078 1.00 89.62 110 GLY A N 1
ATOM 940 C CA . GLY A 1 110 ? 11.962 -0.276 -4.330 1.00 89.62 110 GLY A CA 1
ATOM 941 C C . GLY A 1 110 ? 13.107 -1.133 -4.882 1.00 89.62 110 GLY A C 1
ATOM 942 O O . GLY A 1 110 ? 12.892 -2.272 -5.284 1.00 89.62 110 GLY A O 1
ATOM 943 N N . LYS A 1 111 ? 14.351 -0.645 -4.784 1.00 89.94 111 LYS A N 1
ATOM 944 C CA . LYS A 1 111 ? 15.555 -1.374 -5.227 1.00 89.94 111 LYS A CA 1
ATOM 945 C C . LYS A 1 111 ? 15.803 -2.690 -4.479 1.00 89.94 111 LYS A C 1
ATOM 947 O O . LYS A 1 111 ? 16.472 -3.564 -5.025 1.00 89.94 111 LYS A O 1
ATOM 952 N N . ASN A 1 112 ? 15.295 -2.800 -3.252 1.00 92.75 112 ASN A N 1
ATOM 953 C CA . ASN A 1 112 ? 15.476 -3.943 -2.357 1.00 92.75 112 ASN A CA 1
ATOM 954 C C . ASN A 1 112 ? 14.286 -4.914 -2.396 1.00 92.75 112 ASN A C 1
ATOM 956 O O . ASN A 1 112 ? 14.324 -5.947 -1.724 1.00 92.75 112 ASN A O 1
ATOM 960 N N . LEU A 1 113 ? 13.232 -4.600 -3.156 1.00 91.50 113 LEU A N 1
ATOM 961 C CA . LEU A 1 113 ? 12.104 -5.503 -3.340 1.00 91.50 113 LEU A CA 1
ATOM 962 C C . LEU A 1 113 ? 12.493 -6.672 -4.247 1.00 91.50 113 LEU A C 1
AT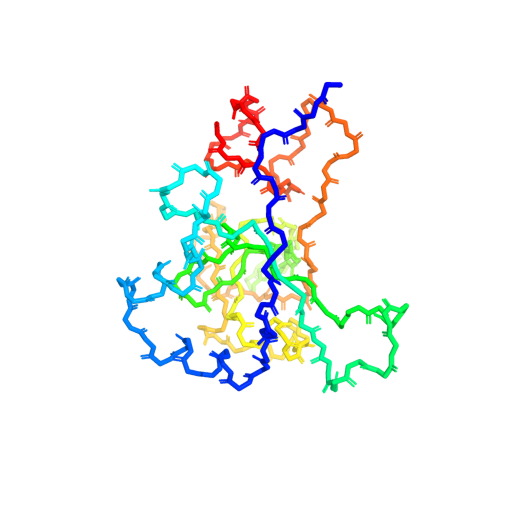OM 964 O O . LEU A 1 113 ? 13.144 -6.496 -5.280 1.00 91.50 113 LEU A O 1
ATOM 968 N N . LYS A 1 114 ? 12.068 -7.877 -3.865 1.00 90.06 114 LYS A N 1
ATOM 969 C CA . LYS A 1 114 ? 12.308 -9.097 -4.639 1.00 90.06 114 LYS A CA 1
ATOM 970 C C . LYS A 1 114 ? 11.155 -9.359 -5.605 1.00 90.06 114 LYS A C 1
ATOM 972 O O . LYS A 1 114 ? 10.060 -8.817 -5.458 1.00 90.06 114 LYS A O 1
ATOM 977 N N . GLN A 1 115 ? 11.385 -10.238 -6.579 1.00 82.56 115 GLN A N 1
ATOM 978 C CA . GLN A 1 115 ? 10.307 -10.726 -7.436 1.00 82.56 115 GLN A CA 1
ATOM 979 C C . GLN A 1 115 ? 9.195 -11.336 -6.567 1.00 82.56 115 GLN A C 1
ATOM 981 O O . GLN A 1 115 ? 9.469 -12.115 -5.654 1.00 82.56 115 GLN A O 1
ATOM 986 N N . GLY A 1 116 ? 7.947 -10.951 -6.831 1.00 84.69 116 GLY A N 1
ATOM 987 C CA . GLY A 1 116 ? 6.797 -11.349 -6.019 1.00 84.69 116 GLY A CA 1
ATOM 988 C C . GLY A 1 116 ? 6.557 -10.480 -4.782 1.00 84.69 116 GLY A C 1
ATOM 989 O O . GLY A 1 116 ? 5.536 -10.661 -4.134 1.00 84.69 116 GLY A O 1
ATOM 990 N N . ASP A 1 117 ? 7.431 -9.524 -4.446 1.00 90.44 117 ASP A N 1
ATOM 991 C CA . ASP A 1 117 ? 7.094 -8.446 -3.500 1.00 90.44 117 ASP A CA 1
ATOM 992 C C . ASP A 1 117 ? 6.306 -7.317 -4.171 1.00 90.44 117 ASP A C 1
ATOM 994 O O . ASP A 1 117 ? 5.780 -6.439 -3.489 1.00 90.44 117 ASP A O 1
ATOM 998 N N . PHE A 1 118 ? 6.211 -7.348 -5.498 1.00 88.69 118 PHE A N 1
ATOM 999 C CA . PHE A 1 118 ? 5.463 -6.391 -6.287 1.00 88.69 118 PHE A CA 1
ATOM 1000 C C . PHE A 1 118 ? 4.814 -7.042 -7.508 1.00 88.69 118 PHE A C 1
ATOM 1002 O O . PHE A 1 118 ? 5.301 -8.050 -8.026 1.00 88.69 118 PHE A O 1
ATOM 1009 N N . CYS A 1 119 ? 3.757 -6.417 -8.013 1.00 84.50 119 CYS A N 1
ATOM 1010 C CA . CYS A 1 119 ? 3.222 -6.672 -9.345 1.00 84.50 119 CYS A CA 1
ATOM 1011 C C . CYS A 1 119 ? 2.733 -5.371 -9.998 1.00 84.50 119 CYS A C 1
ATOM 1013 O O . CYS A 1 119 ? 2.526 -4.352 -9.338 1.00 84.50 119 CYS A O 1
ATOM 1015 N N . MET A 1 120 ? 2.603 -5.391 -11.323 1.00 77.06 120 MET A N 1
ATOM 1016 C CA . MET A 1 120 ? 2.144 -4.257 -12.126 1.00 77.06 120 MET A CA 1
ATOM 1017 C C . MET A 1 120 ? 1.276 -4.779 -13.269 1.00 77.06 120 MET A C 1
ATOM 1019 O O . MET A 1 120 ? 1.541 -5.868 -13.782 1.00 77.06 120 MET A O 1
ATOM 1023 N N . GLN A 1 121 ? 0.285 -4.000 -13.712 1.00 64.25 121 GLN A N 1
ATOM 1024 C CA . GLN A 1 121 ? -0.332 -4.249 -15.019 1.00 64.25 121 GLN A CA 1
ATOM 1025 C C . GLN A 1 121 ? 0.719 -4.027 -16.118 1.00 64.25 121 GLN A C 1
ATOM 1027 O O . GLN A 1 121 ? 1.364 -2.984 -16.177 1.00 64.25 121 GLN A O 1
ATOM 1032 N N . SER A 1 122 ? 0.957 -5.050 -16.938 1.00 55.50 122 SER A N 1
ATOM 1033 C CA . SER A 1 122 ? 2.052 -5.106 -17.911 1.00 55.50 122 SER A CA 1
ATOM 1034 C C . SER A 1 122 ? 2.070 -3.924 -18.887 1.00 55.50 122 SER A C 1
ATOM 1036 O O . SER A 1 122 ? 1.033 -3.518 -19.403 1.00 55.50 122 SER A O 1
ATOM 1038 N N . TYR A 1 123 ? 3.271 -3.432 -19.205 1.00 52.72 123 TYR A N 1
ATOM 1039 C CA . TYR A 1 123 ? 3.492 -2.427 -20.246 1.00 52.72 123 TYR A CA 1
ATOM 1040 C C . TYR A 1 123 ? 3.494 -3.069 -21.646 1.00 52.72 123 TYR A C 1
ATOM 1042 O O . TYR A 1 123 ? 4.193 -4.054 -21.886 1.00 52.72 123 TYR A O 1
ATOM 1050 N N . ASN A 1 124 ? 2.733 -2.495 -22.584 1.00 52.19 124 ASN A N 1
ATOM 1051 C CA . ASN A 1 124 ? 2.400 -3.124 -23.872 1.00 52.19 124 ASN A CA 1
ATOM 1052 C C . ASN A 1 124 ? 3.558 -3.265 -24.880 1.00 52.19 124 ASN A C 1
ATOM 1054 O O . ASN A 1 124 ? 3.479 -4.118 -25.761 1.00 52.19 124 ASN A O 1
ATOM 1058 N N . THR A 1 125 ? 4.632 -2.467 -24.802 1.00 53.59 125 THR A N 1
ATOM 1059 C CA . THR A 1 125 ? 5.665 -2.476 -25.870 1.00 53.59 125 THR A CA 1
ATOM 1060 C C . THR A 1 125 ? 6.837 -3.421 -25.616 1.00 53.59 125 THR A C 1
ATOM 1062 O O . THR A 1 125 ? 7.573 -3.747 -26.542 1.00 53.59 125 THR A O 1
ATOM 1065 N N . CYS A 1 126 ? 7.013 -3.911 -24.390 1.00 56.88 126 CYS A N 1
ATOM 1066 C CA . CYS A 1 126 ? 7.983 -4.953 -24.069 1.00 56.88 126 CYS A CA 1
ATOM 1067 C C . CYS A 1 126 ? 7.243 -6.011 -23.254 1.00 56.88 126 CYS A C 1
ATOM 1069 O O . CYS A 1 126 ? 7.061 -5.832 -22.054 1.00 56.88 126 CYS A O 1
ATOM 1071 N N . LYS A 1 127 ? 6.820 -7.110 -23.893 1.00 58.75 127 LYS A N 1
ATOM 1072 C CA . LYS A 1 127 ? 6.115 -8.253 -23.271 1.00 58.75 127 LYS A CA 1
ATOM 1073 C C . LYS A 1 127 ? 6.983 -9.042 -22.266 1.00 58.75 127 LYS A C 1
ATOM 1075 O O . LYS A 1 127 ? 6.845 -10.252 -22.141 1.00 58.75 127 LYS A O 1
ATOM 1080 N N . ASN A 1 128 ? 7.934 -8.388 -21.604 1.00 59.78 128 ASN A N 1
ATOM 1081 C CA . ASN A 1 128 ? 8.865 -9.011 -20.682 1.00 59.78 128 ASN A CA 1
ATOM 1082 C C . ASN A 1 128 ? 8.414 -8.738 -19.241 1.00 59.78 128 ASN A C 1
ATOM 1084 O O . ASN A 1 128 ? 8.210 -7.588 -18.850 1.00 59.78 128 ASN A O 1
ATOM 1088 N N . SER A 1 129 ? 8.254 -9.806 -18.462 1.00 62.69 129 SER A N 1
ATOM 1089 C CA . SER A 1 129 ? 7.794 -9.779 -17.068 1.00 62.69 129 SER A CA 1
ATOM 1090 C C . SER A 1 129 ? 8.880 -9.359 -16.075 1.00 62.69 129 SER A C 1
ATOM 1092 O O . SER A 1 129 ? 8.571 -9.040 -14.929 1.00 62.69 129 SER A O 1
ATOM 1094 N N . ASN A 1 130 ? 10.147 -9.326 -16.499 1.00 73.12 130 ASN A N 1
ATOM 1095 C CA . ASN A 1 130 ? 11.292 -9.035 -15.634 1.00 73.12 130 ASN A CA 1
ATOM 1096 C C . ASN A 1 130 ? 11.610 -7.534 -15.579 1.00 73.12 130 ASN A C 1
ATOM 1098 O O . ASN A 1 130 ? 12.748 -7.140 -15.801 1.00 73.12 130 ASN A O 1
ATOM 1102 N N . ASN A 1 131 ? 10.623 -6.678 -15.321 1.00 81.69 131 ASN A N 1
ATOM 1103 C CA . ASN A 1 131 ? 10.867 -5.250 -15.082 1.00 81.69 131 ASN A CA 1
ATOM 1104 C C . ASN A 1 131 ? 11.222 -5.013 -13.611 1.00 81.69 131 ASN A C 1
ATOM 1106 O O . ASN A 1 131 ? 10.783 -5.758 -12.736 1.00 81.69 131 ASN A O 1
ATOM 1110 N N . ARG A 1 132 ? 12.016 -3.976 -13.327 1.00 86.44 132 ARG A N 1
ATOM 1111 C CA . ARG A 1 132 ? 12.422 -3.637 -11.956 1.00 86.44 132 ARG A CA 1
ATOM 1112 C C . ARG A 1 132 ? 11.773 -2.345 -11.511 1.00 86.44 132 ARG A C 1
ATOM 1114 O O . ARG A 1 132 ? 11.733 -1.375 -12.265 1.00 86.44 132 ARG A O 1
ATOM 1121 N N . ILE A 1 133 ? 11.351 -2.321 -10.258 1.00 90.38 133 ILE A N 1
ATOM 1122 C CA . ILE A 1 133 ? 10.941 -1.098 -9.585 1.00 90.38 133 ILE A CA 1
ATOM 1123 C C . ILE A 1 133 ? 12.168 -0.397 -8.985 1.00 90.38 133 ILE A C 1
ATOM 1125 O O . ILE A 1 133 ? 13.014 -1.014 -8.339 1.00 90.38 133 ILE A O 1
ATOM 1129 N N . LEU A 1 134 ? 12.303 0.901 -9.245 1.00 90.56 134 LEU A N 1
ATOM 1130 C CA . LEU A 1 134 ? 13.396 1.739 -8.753 1.00 90.56 134 LEU A CA 1
ATOM 1131 C C . LEU A 1 134 ? 13.033 2.397 -7.424 1.00 90.56 134 LEU A C 1
ATOM 1133 O O . LEU A 1 134 ? 13.825 2.384 -6.483 1.00 90.56 134 LEU A O 1
ATOM 1137 N N . LYS A 1 135 ? 11.842 2.991 -7.362 1.00 92.25 135 LYS A N 1
ATOM 1138 C CA . LYS A 1 135 ? 11.280 3.639 -6.175 1.00 92.25 135 LYS A CA 1
ATOM 1139 C C . LYS A 1 135 ? 9.758 3.599 -6.247 1.00 92.25 135 LYS A C 1
ATOM 1141 O O . LYS A 1 135 ? 9.200 3.419 -7.326 1.00 92.25 135 LYS A O 1
ATOM 1146 N N . TYR A 1 136 ? 9.106 3.764 -5.106 1.00 92.12 136 TYR A N 1
ATOM 1147 C CA . TYR A 1 136 ? 7.661 3.922 -5.034 1.00 92.12 136 TYR A CA 1
ATOM 1148 C C . TYR A 1 136 ? 7.282 4.901 -3.929 1.00 92.12 136 TYR A C 1
ATOM 1150 O O . TYR A 1 136 ? 8.074 5.148 -3.017 1.00 92.12 136 TYR A O 1
ATOM 1158 N N . LYS A 1 137 ? 6.074 5.451 -4.022 1.00 89.25 137 LYS A N 1
ATOM 1159 C CA . LYS A 1 137 ? 5.473 6.327 -3.017 1.00 89.25 137 LYS A CA 1
ATOM 1160 C C . LYS A 1 137 ? 3.965 6.065 -2.901 1.00 89.25 137 LYS A C 1
ATOM 1162 O O . LYS A 1 137 ? 3.379 5.561 -3.863 1.00 89.25 137 LYS A O 1
ATOM 1167 N N . PRO A 1 138 ? 3.330 6.380 -1.755 1.00 87.00 138 PRO A N 1
ATOM 1168 C CA . PRO A 1 138 ? 1.875 6.325 -1.637 1.00 87.00 138 PRO A CA 1
ATOM 1169 C C . PRO A 1 138 ? 1.194 7.111 -2.765 1.00 87.00 138 PRO A C 1
ATOM 1171 O O . PRO A 1 138 ? 1.756 8.080 -3.277 1.00 87.00 138 PRO A O 1
ATOM 1174 N N . LEU A 1 139 ? -0.009 6.690 -3.155 1.00 80.06 139 LEU A N 1
ATOM 1175 C CA . LEU A 1 139 ? -0.839 7.508 -4.037 1.00 80.06 139 LEU A CA 1
ATOM 1176 C C . LEU A 1 139 ? -1.309 8.751 -3.276 1.00 80.06 139 LEU A C 1
ATOM 1178 O O . LEU A 1 139 ? -1.807 8.645 -2.153 1.00 80.06 139 LEU A O 1
ATOM 1182 N N . GLU A 1 140 ? -1.142 9.906 -3.907 1.00 69.81 140 GLU A N 1
ATOM 1183 C CA . GLU A 1 140 ? -1.582 11.205 -3.403 1.00 69.81 140 GLU A CA 1
ATOM 1184 C C . GLU A 1 140 ? -3.020 11.477 -3.870 1.00 69.81 140 GLU A C 1
ATOM 1186 O O . GLU A 1 140 ? -3.491 10.922 -4.872 1.00 69.81 140 GLU A O 1
ATOM 1191 N N . GLU A 1 141 ? -3.749 12.300 -3.118 1.00 61.59 141 GLU A N 1
ATOM 1192 C CA . GLU A 1 141 ? -5.031 12.811 -3.592 1.00 61.59 141 GLU A CA 1
ATOM 1193 C C . GLU A 1 141 ? -4.805 13.847 -4.691 1.00 61.59 141 GLU A C 1
ATOM 1195 O O . GLU A 1 141 ? -3.866 14.637 -4.637 1.00 61.59 141 GLU A O 1
ATOM 1200 N N . ALA A 1 142 ? -5.666 13.841 -5.707 1.00 57.75 142 ALA A N 1
ATOM 1201 C CA . ALA A 1 142 ? -5.648 14.900 -6.701 1.00 57.75 142 ALA A CA 1
ATOM 1202 C C . ALA A 1 142 ? -6.185 16.194 -6.067 1.00 57.75 142 ALA A C 1
ATOM 1204 O O . ALA A 1 142 ? -7.268 16.187 -5.486 1.00 57.75 142 ALA A O 1
ATOM 1205 N N . GLU A 1 143 ? -5.459 17.302 -6.233 1.00 51.97 143 GLU A N 1
ATOM 1206 C CA . GLU A 1 143 ? -5.837 18.626 -5.709 1.00 51.97 143 GLU A CA 1
ATOM 1207 C C . GLU A 1 143 ? -7.094 19.219 -6.376 1.00 51.97 143 GLU A C 1
ATOM 1209 O O . GLU A 1 143 ? -7.621 20.230 -5.919 1.00 51.97 143 GLU A O 1
ATOM 1214 N N . SER A 1 144 ? -7.593 18.621 -7.466 1.00 53.19 144 SER A N 1
ATOM 1215 C CA . SER A 1 144 ? -8.789 19.110 -8.155 1.00 53.19 144 SER A CA 1
ATOM 1216 C C . SER A 1 144 ? -9.637 17.999 -8.768 1.00 53.19 144 SER A C 1
ATOM 1218 O O . SER A 1 144 ? -9.148 16.931 -9.140 1.00 53.19 144 SER A O 1
ATOM 1220 N N . ASP A 1 145 ? -10.915 18.325 -8.958 1.00 52.53 145 ASP A N 1
ATOM 1221 C CA . ASP A 1 145 ? -11.923 17.515 -9.649 1.00 52.53 145 ASP A CA 1
ATOM 1222 C C . ASP A 1 145 ? -11.762 17.485 -11.180 1.00 52.53 145 ASP A C 1
ATOM 1224 O O . ASP A 1 145 ? -12.623 16.965 -11.892 1.00 52.53 145 ASP A O 1
ATOM 1228 N N . THR A 1 146 ? -10.688 18.070 -11.715 1.00 49.72 146 THR A N 1
ATOM 1229 C CA . THR A 1 146 ? -10.441 18.078 -13.159 1.00 49.72 146 THR A CA 1
ATOM 1230 C C . THR A 1 146 ? -9.889 16.734 -13.642 1.00 49.72 146 THR A C 1
ATOM 1232 O O . THR A 1 146 ? -9.375 15.925 -12.862 1.00 49.72 146 THR A O 1
ATOM 1235 N N . HIS A 1 147 ? -10.005 16.485 -14.951 1.00 49.09 147 HIS A N 1
ATOM 1236 C CA . HIS A 1 147 ? -9.418 15.327 -15.625 1.00 49.09 147 HIS A CA 1
ATOM 1237 C C . HIS A 1 147 ? -7.913 15.261 -15.338 1.00 49.09 147 HIS A C 1
ATOM 1239 O O . HIS A 1 147 ? -7.119 16.002 -15.912 1.00 49.09 147 HIS A O 1
ATOM 1245 N N . HIS A 1 148 ? -7.512 14.363 -14.449 1.00 52.38 148 HIS A N 1
ATOM 1246 C CA . HIS A 1 148 ? -6.118 14.136 -14.098 1.00 52.38 148 HIS A CA 1
ATOM 1247 C C . HIS A 1 148 ? -5.646 12.800 -14.672 1.00 52.38 148 HIS A C 1
ATOM 1249 O O . HIS A 1 148 ? -6.434 11.927 -15.048 1.00 52.38 148 HIS A O 1
ATOM 1255 N N . LYS A 1 149 ? -4.324 12.631 -14.754 1.00 47.41 149 LYS A N 1
ATOM 1256 C CA . LYS A 1 149 ? -3.734 11.391 -15.261 1.00 47.41 149 LYS A CA 1
ATOM 1257 C C . LYS A 1 149 ? -4.108 10.233 -14.328 1.00 47.41 149 LYS A C 1
ATOM 1259 O O . LYS A 1 149 ? -3.786 10.262 -13.141 1.00 47.41 149 LYS A O 1
ATOM 1264 N N . ARG A 1 150 ? -4.751 9.202 -14.893 1.00 52.81 150 ARG A N 1
ATOM 1265 C CA . ARG A 1 150 ? -5.132 7.925 -14.247 1.00 52.81 150 ARG A CA 1
ATOM 1266 C C . ARG A 1 150 ? -3.993 7.330 -13.408 1.00 52.81 150 ARG A C 1
ATOM 1268 O O . ARG A 1 150 ? -4.212 6.745 -12.346 1.00 52.81 150 ARG A O 1
ATOM 1275 N N . ASP A 1 151 ? -2.768 7.547 -13.873 1.00 45.75 151 ASP A N 1
ATOM 1276 C CA . ASP A 1 151 ? -1.531 7.044 -13.286 1.00 45.75 151 ASP A CA 1
ATOM 1277 C C . ASP A 1 151 ? -1.129 7.730 -11.973 1.00 45.75 151 ASP A C 1
ATOM 1279 O O . ASP A 1 151 ? -0.028 7.492 -11.488 1.00 45.75 151 ASP A O 1
ATOM 1283 N N . LEU A 1 152 ? -1.977 8.592 -11.404 1.00 48.34 152 LEU A N 1
ATOM 1284 C CA . LEU A 1 152 ? -1.661 9.374 -10.206 1.00 48.34 152 LEU A CA 1
ATOM 1285 C C . LEU A 1 152 ? -2.766 9.376 -9.143 1.00 48.34 152 LEU A C 1
ATOM 1287 O O . LEU A 1 152 ? -2.521 9.873 -8.051 1.00 48.34 152 LEU A O 1
ATOM 1291 N N . CYS A 1 153 ? -3.954 8.824 -9.411 1.00 56.41 153 CYS A N 1
ATOM 1292 C CA . CYS A 1 153 ? -5.103 9.043 -8.531 1.00 56.41 153 CYS A CA 1
ATOM 1293 C C . CYS A 1 153 ? -5.530 7.829 -7.712 1.00 56.41 153 CYS A C 1
ATOM 1295 O O . CYS A 1 153 ? -5.784 6.739 -8.230 1.00 56.41 153 CYS A O 1
ATOM 1297 N N . LYS A 1 154 ? -5.692 8.091 -6.415 1.00 53.28 154 LYS A N 1
ATOM 1298 C CA . LYS A 1 154 ? -6.194 7.180 -5.386 1.00 53.28 154 LYS A CA 1
ATOM 1299 C C . LYS A 1 154 ? -7.669 6.779 -5.548 1.00 53.28 154 LYS A C 1
ATOM 1301 O O . LYS A 1 154 ? -8.060 5.729 -5.046 1.00 53.28 154 LYS A O 1
ATOM 1306 N N . LYS A 1 155 ? -8.472 7.604 -6.235 1.00 49.81 155 LYS A N 1
ATOM 1307 C CA . LYS A 1 155 ? -9.940 7.480 -6.365 1.00 49.81 155 LYS A CA 1
ATOM 1308 C C . LYS A 1 155 ? -10.406 6.701 -7.607 1.00 49.81 155 LYS A C 1
ATOM 1310 O O . LYS A 1 155 ? -11.555 6.291 -7.659 1.00 49.81 155 LYS A O 1
ATOM 1315 N N . CYS A 1 156 ? -9.557 6.474 -8.616 1.00 54.47 156 CYS A N 1
ATOM 1316 C CA . CYS A 1 156 ? -10.012 5.846 -9.868 1.00 54.47 156 CYS A CA 1
ATOM 1317 C C . CYS A 1 156 ? -9.942 4.300 -9.775 1.00 54.47 156 CYS A C 1
ATOM 1319 O O . CYS A 1 156 ? -8.853 3.710 -9.677 1.00 54.47 156 CYS A O 1
ATOM 1321 N N . LEU A 1 157 ? -11.119 3.657 -9.819 1.00 48.94 157 LEU A N 1
ATOM 1322 C CA . LEU A 1 157 ? -11.320 2.222 -9.575 1.00 48.94 157 LEU A CA 1
ATOM 1323 C C . LEU A 1 157 ? -11.087 1.319 -10.808 1.00 48.94 157 LEU A C 1
ATOM 1325 O O . LEU A 1 157 ? -10.663 0.189 -10.595 1.00 48.94 157 LEU A O 1
ATOM 1329 N N . HIS A 1 158 ? -11.274 1.777 -12.062 1.00 43.03 158 HIS A N 1
ATOM 1330 C CA . HIS A 1 158 ? -10.964 1.056 -13.328 1.00 43.03 158 HIS A CA 1
ATOM 1331 C C . HIS A 1 158 ? -10.984 2.012 -14.561 1.00 43.03 158 HIS A C 1
ATOM 1333 O O . HIS A 1 158 ? -11.735 2.979 -14.552 1.00 43.03 158 HIS A O 1
ATOM 1339 N N . GLY A 1 159 ? -10.220 1.729 -15.639 1.00 44.34 159 GLY A N 1
ATOM 1340 C CA . GLY A 1 159 ? -10.364 2.372 -16.979 1.00 44.34 159 GLY A CA 1
ATOM 1341 C C . GLY A 1 159 ? -9.378 3.504 -17.359 1.00 44.34 159 GLY A C 1
ATOM 1342 O O . GLY A 1 159 ? -8.723 4.062 -16.490 1.00 44.34 159 GLY A O 1
ATOM 1343 N N . GLU A 1 160 ? -9.221 3.810 -18.664 1.00 40.72 160 GLU A N 1
ATOM 1344 C CA . GLU A 1 160 ? -8.189 4.719 -19.242 1.00 40.72 160 GLU A CA 1
ATOM 1345 C C . GLU A 1 160 ? -8.361 6.217 -18.929 1.00 40.72 160 GLU A C 1
ATOM 1347 O O . GLU A 1 160 ? -7.369 6.943 -18.873 1.00 40.72 160 GLU A O 1
ATOM 1352 N N . ILE A 1 161 ? -9.584 6.672 -18.655 1.00 42.59 161 ILE A N 1
ATOM 1353 C CA . ILE A 1 161 ? -9.920 8.059 -18.309 1.00 42.59 161 ILE A CA 1
ATOM 1354 C C . ILE A 1 161 ? -10.608 8.032 -16.941 1.00 42.59 161 ILE A C 1
ATOM 1356 O O . ILE A 1 161 ? -11.468 7.182 -16.709 1.00 42.59 161 ILE A O 1
ATOM 1360 N N . CYS A 1 162 ? -10.229 8.926 -16.015 1.00 51.69 162 CYS A N 1
ATOM 1361 C CA . CYS A 1 162 ? -10.916 9.011 -14.725 1.00 51.69 162 CYS A CA 1
ATOM 1362 C C . CYS A 1 162 ? -12.296 9.645 -14.939 1.00 51.69 162 CYS A C 1
ATOM 1364 O O . CYS A 1 162 ? -12.450 10.865 -14.945 1.00 51.69 162 CYS A O 1
ATOM 1366 N N . HIS A 1 163 ? -13.294 8.797 -15.173 1.00 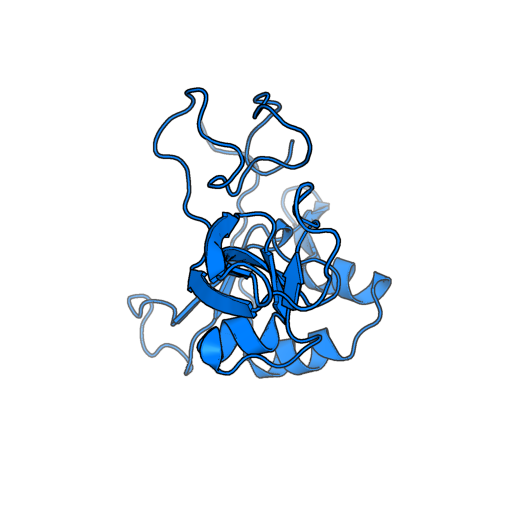46.56 163 HIS A N 1
ATOM 1367 C CA . HIS A 1 163 ? -14.691 9.188 -15.132 1.00 46.56 163 HIS A CA 1
ATOM 1368 C C . HIS A 1 163 ? -15.060 9.314 -13.662 1.00 46.56 163 HIS A C 1
ATOM 1370 O O . HIS A 1 163 ? -15.066 8.329 -12.929 1.00 46.56 163 HIS A O 1
ATOM 1376 N N . ARG A 1 164 ? -15.288 10.544 -13.210 1.00 49.00 164 ARG A N 1
ATOM 1377 C CA . ARG A 1 164 ? -15.786 10.814 -11.867 1.00 49.00 164 ARG A CA 1
ATOM 1378 C C . ARG A 1 164 ? -17.154 10.135 -11.715 1.00 49.00 164 ARG A C 1
ATOM 1380 O O . ARG A 1 164 ? -18.161 10.677 -12.155 1.00 49.00 164 ARG A O 1
ATOM 1387 N N . THR A 1 165 ? -17.181 8.953 -11.118 1.00 38.34 165 THR A N 1
ATOM 1388 C CA . THR A 1 165 ? -18.380 8.347 -10.534 1.00 38.34 165 THR A CA 1
ATOM 1389 C C . THR A 1 165 ? -18.107 8.294 -9.037 1.00 38.34 165 THR A C 1
ATOM 1391 O O . THR A 1 165 ? -17.304 7.479 -8.596 1.00 38.34 165 THR A O 1
ATOM 1394 N N . GLY A 1 166 ? -18.639 9.267 -8.298 1.00 36.97 166 GLY A N 1
ATOM 1395 C CA . GLY A 1 166 ? -18.579 9.274 -6.836 1.00 36.97 166 GLY A CA 1
ATOM 1396 C C . GLY A 1 166 ? -17.272 9.750 -6.192 1.00 36.97 166 GLY A C 1
ATOM 1397 O O . GLY A 1 166 ? -16.266 10.053 -6.841 1.00 36.97 166 GLY A O 1
ATOM 1398 N N . ASN A 1 167 ? -17.342 9.895 -4.867 1.00 41.03 167 ASN A N 1
ATOM 1399 C CA . ASN A 1 167 ? -16.198 10.103 -3.978 1.00 41.03 167 ASN A CA 1
ATOM 1400 C C . ASN A 1 167 ? -15.414 8.776 -3.841 1.00 41.03 167 ASN A C 1
ATOM 1402 O O . ASN A 1 167 ? -15.522 7.912 -4.702 1.00 41.03 167 ASN A O 1
ATOM 1406 N N . TYR A 1 168 ? -14.577 8.622 -2.811 1.00 37.03 168 TYR A N 1
ATOM 1407 C CA . TYR A 1 168 ? -13.670 7.476 -2.583 1.00 37.03 168 TYR A CA 1
ATOM 1408 C C . TYR A 1 168 ? -14.320 6.074 -2.752 1.00 37.03 168 TYR A C 1
ATOM 1410 O O . TYR A 1 168 ? -13.601 5.089 -2.885 1.00 37.03 168 TYR A O 1
ATOM 1418 N N . TYR A 1 169 ? -15.653 5.993 -2.806 1.00 32.91 169 TYR A N 1
ATOM 1419 C CA . TYR A 1 169 ? -16.465 4.779 -2.765 1.00 32.91 169 TYR A CA 1
ATOM 1420 C C . TYR A 1 169 ? -17.207 4.407 -4.058 1.00 32.91 169 TYR A C 1
ATOM 1422 O O . TYR A 1 169 ? -17.837 3.350 -4.083 1.00 32.91 169 TYR A O 1
ATOM 1430 N N . GLY A 1 170 ? -17.088 5.195 -5.134 1.00 32.53 170 GLY A N 1
ATOM 1431 C CA . GLY A 1 170 ? -17.916 5.004 -6.335 1.00 32.53 170 GLY A CA 1
ATOM 1432 C C . GLY A 1 170 ? -19.287 5.663 -6.237 1.00 32.53 170 GLY A C 1
ATOM 1433 O O . GLY A 1 170 ? -19.797 5.837 -5.110 1.00 32.53 170 GLY A O 1
#